Protein AF-Q3KZ61-F1 (afdb_monomer)

pLD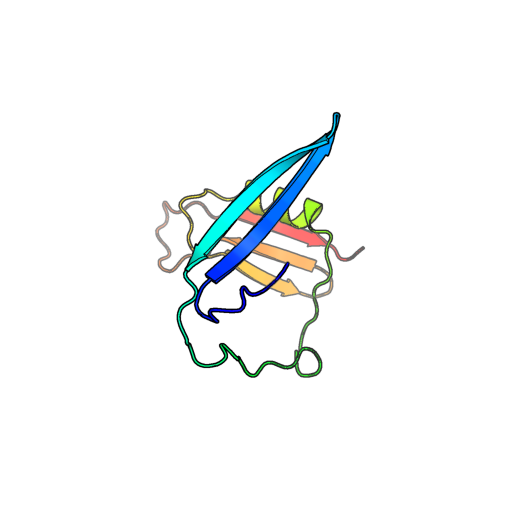DT: mean 87.84, std 10.12, range [56.34, 97.75]

Secondary structure (DSSP, 8-state):
-EE-SSTTEEEEEEE-GGG-EEEEEEE------------STT-S------HHHHHHHHHTS-TT---EEEEEETTEEEEEE--SS--TTPPP-EEEEE--

Foldseek 3Di:
DDQPPPNQWDWDWDQDPPRDIDIDIDGDDDDDDDDDDDDPVPDPDDDDDDPVVVCVVCVPDDPPQPDWDWDDDDQKTKIWGDDPDPDVPDDIDIDIDGHD

InterPro domains:
  IPR007268 Rad9/Ddc1 [PF04139] (3-83)
  IPR007268 Rad9/Ddc1 [PTHR15237] (3-84)

Mean predicted aligned error: 7.86 Å

Nearest PDB structures (foldseek):
  6j8y-assembly1_A  TM=8.752E-01  e=8.322E-04  Homo sapiens

Radius of gyration: 22.69 Å; Cα contacts (8 Å, |Δi|>4): 97; chains: 1; bounding box: 58×34×51 Å

Structure (mmCIF, N/CA/C/O backbone):
data_AF-Q3KZ61-F1
#
_entry.id   AF-Q3KZ61-F1
#
loop_
_atom_site.group_PDB
_atom_site.id
_atom_site.type_symbol
_atom_site.label_atom_id
_atom_site.label_alt_id
_atom_site.label_comp_id
_atom_site.label_asym_id
_atom_site.label_entity_id
_atom_site.label_seq_id
_atom_site.pdbx_PDB_ins_code
_atom_site.Cartn_x
_atom_site.Cartn_y
_atom_site.Cartn_z
_atom_site.occupancy
_atom_site.B_iso_or_equiv
_atom_site.auth_seq_id
_atom_site.auth_comp_id
_atom_site.auth_asym_id
_atom_site.auth_atom_id
_atom_site.pdbx_PDB_model_num
ATOM 1 N N . MET A 1 1 ? -19.398 -3.837 14.717 1.00 56.34 1 MET A N 1
ATOM 2 C CA . MET A 1 1 ? -19.662 -2.514 14.118 1.00 56.34 1 MET A CA 1
ATOM 3 C C . MET A 1 1 ? -21.152 -2.457 13.880 1.00 56.34 1 MET A C 1
ATOM 5 O O . MET A 1 1 ? -21.667 -3.388 13.275 1.00 56.34 1 MET A O 1
ATOM 9 N N . PHE A 1 2 ? -21.841 -1.463 14.428 1.00 66.50 2 PHE A N 1
ATOM 10 C CA . PHE A 1 2 ? -23.292 -1.345 14.284 1.00 66.50 2 PHE A CA 1
ATOM 11 C C . PHE A 1 2 ? -23.608 0.080 13.828 1.00 66.50 2 PHE A C 1
ATOM 13 O O . PHE A 1 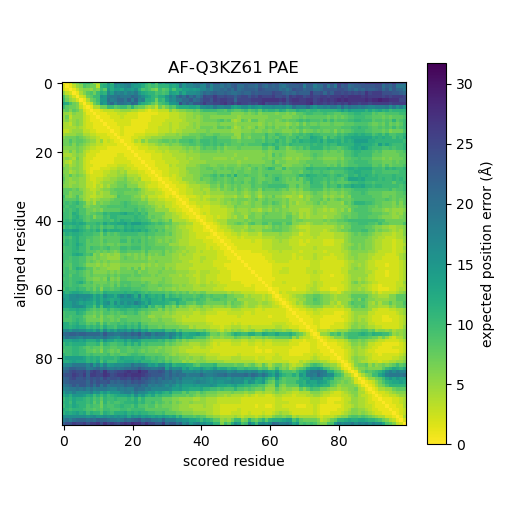2 ? -23.036 1.032 14.369 1.00 66.50 2 PHE A O 1
ATOM 20 N N . LEU A 1 3 ? -24.480 0.221 12.829 1.00 66.06 3 LEU A N 1
ATOM 21 C CA . LEU A 1 3 ? -25.096 1.506 12.510 1.00 66.06 3 LEU A CA 1
ATOM 22 C C . LEU A 1 3 ? -26.214 1.753 13.525 1.00 66.06 3 LEU A C 1
ATOM 24 O O . LEU A 1 3 ? -27.007 0.852 13.808 1.00 66.06 3 LEU A O 1
ATOM 28 N N . SER A 1 4 ? -26.262 2.953 14.102 1.00 58.19 4 SER A N 1
ATOM 29 C CA . SER A 1 4 ? -27.374 3.323 14.977 1.00 58.19 4 SER A CA 1
ATOM 30 C C . SER A 1 4 ?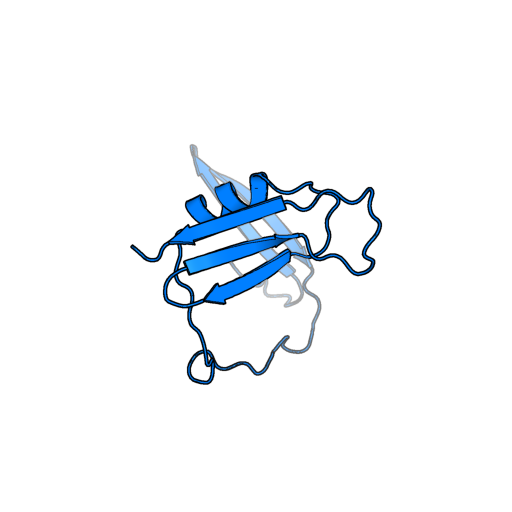 -28.656 3.506 14.152 1.00 58.19 4 SER A C 1
ATOM 32 O O . SER A 1 4 ? -28.594 3.871 12.983 1.00 58.19 4 SER A O 1
ATOM 34 N N . THR A 1 5 ? -29.825 3.312 14.768 1.00 58.12 5 THR A N 1
ATOM 35 C CA . THR A 1 5 ? -31.152 3.496 14.139 1.00 58.12 5 THR A CA 1
ATOM 36 C C . THR A 1 5 ? -31.422 4.917 13.634 1.00 58.12 5 THR A C 1
ATOM 38 O O . THR A 1 5 ? -32.383 5.138 12.904 1.00 58.12 5 THR A O 1
ATOM 41 N N . LYS A 1 6 ? -30.577 5.883 14.005 1.00 60.25 6 LYS A N 1
ATOM 42 C CA . LYS A 1 6 ? -30.398 7.136 13.272 1.00 60.25 6 LYS A CA 1
ATOM 43 C C . LYS A 1 6 ? -29.170 6.933 12.388 1.00 60.25 6 LYS A C 1
ATOM 45 O O . LYS A 1 6 ? -28.054 6.909 12.912 1.00 60.25 6 LYS A O 1
ATOM 50 N N . GLU A 1 7 ? -29.383 6.742 11.089 1.00 68.62 7 GLU A N 1
ATOM 51 C CA . GLU A 1 7 ? -28.404 6.327 10.062 1.00 68.62 7 GLU A CA 1
ATOM 52 C C . GLU A 1 7 ? -27.241 7.315 9.828 1.00 68.62 7 GLU A C 1
ATOM 54 O O . GLU A 1 7 ? -26.607 7.316 8.787 1.00 68.62 7 GLU A O 1
ATOM 59 N N . THR A 1 8 ? -26.935 8.174 10.797 1.00 80.62 8 THR A N 1
ATOM 60 C CA . THR A 1 8 ? -25.907 9.217 10.730 1.00 80.62 8 THR A CA 1
ATOM 61 C C . THR A 1 8 ? -24.762 8.969 11.708 1.00 80.62 8 THR A C 1
ATOM 63 O O . THR A 1 8 ? -23.863 9.801 11.839 1.00 80.62 8 THR A O 1
ATOM 66 N N . THR A 1 9 ? -24.794 7.870 12.468 1.00 88.50 9 THR A N 1
ATOM 67 C CA . THR A 1 9 ? -23.775 7.574 13.483 1.00 88.50 9 THR A CA 1
ATOM 68 C C . THR A 1 9 ? -23.287 6.136 13.401 1.00 88.50 9 THR A C 1
ATOM 70 O O . THR A 1 9 ? -24.053 5.177 13.521 1.00 88.50 9 THR A O 1
ATOM 73 N N . LEU A 1 10 ? -21.972 6.015 13.260 1.00 90.31 10 LEU A N 1
ATOM 74 C CA . LEU A 1 10 ? -21.213 4.785 13.332 1.00 90.31 10 LEU A CA 1
ATOM 75 C C . LEU A 1 10 ? -20.704 4.566 14.760 1.00 90.31 10 LEU A C 1
ATOM 77 O O . LEU A 1 10 ? -19.902 5.351 15.273 1.00 90.31 10 LEU A O 1
ATOM 81 N N . THR A 1 11 ? -21.120 3.464 15.381 1.00 92.50 11 THR A N 1
ATOM 82 C CA . THR A 1 11 ? -20.637 3.071 16.706 1.00 92.50 11 THR A CA 1
ATOM 83 C C . THR A 1 11 ? -19.546 1.999 16.605 1.00 92.50 11 THR A C 1
ATOM 85 O O . THR A 1 11 ? -19.765 0.892 16.097 1.00 92.50 11 THR A O 1
ATOM 88 N N . VAL A 1 12 ? -18.366 2.310 17.148 1.00 94.31 12 VAL A N 1
ATOM 89 C CA . VAL A 1 12 ? -17.220 1.397 17.285 1.00 94.31 12 VAL A CA 1
ATOM 90 C C . VAL A 1 12 ? -16.985 1.104 18.762 1.00 94.31 12 VAL A C 1
ATOM 92 O O . VAL A 1 12 ? -16.783 2.014 19.564 1.00 94.31 12 VAL A O 1
ATOM 95 N N . GLN A 1 13 ? -17.006 -0.177 19.129 1.00 96.38 13 GLN A N 1
ATOM 96 C CA . GLN A 1 13 ? -16.810 -0.627 20.505 1.00 96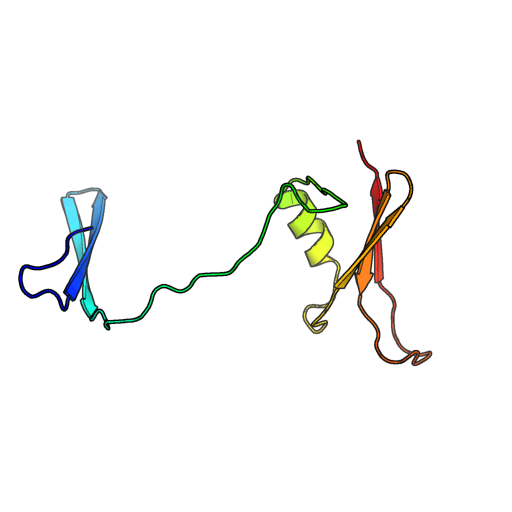.38 13 GLN A CA 1
ATOM 97 C C . GLN A 1 13 ? -15.580 -1.517 20.618 1.00 96.38 13 GLN A C 1
ATOM 99 O O . GLN A 1 13 ? -15.424 -2.471 19.858 1.00 96.38 13 GLN A O 1
ATOM 104 N N . TYR A 1 14 ? -14.744 -1.221 21.608 1.00 96.69 14 TYR A N 1
ATOM 105 C CA . TYR A 1 14 ? -13.617 -2.049 22.011 1.00 96.69 14 TYR A CA 1
ATOM 106 C C . TYR A 1 14 ? -13.951 -2.747 23.327 1.00 96.69 14 TYR A C 1
ATOM 108 O O . TYR A 1 14 ? -14.225 -2.085 24.331 1.00 96.69 14 TYR A O 1
ATOM 116 N N . PHE A 1 15 ? -13.904 -4.077 23.314 1.00 97.00 15 PHE A N 1
ATOM 117 C CA . PHE A 1 15 ? -14.110 -4.922 24.486 1.00 97.00 15 PHE A CA 1
ATOM 118 C C . PHE A 1 15 ? -12.746 -5.333 25.040 1.00 97.00 15 PHE A C 1
ATOM 120 O O . PHE A 1 15 ? -12.010 -6.093 24.413 1.00 97.00 15 PHE A O 1
ATOM 127 N N . PHE A 1 16 ? -12.391 -4.799 26.202 1.00 96.50 16 PHE A N 1
ATOM 128 C CA . PHE A 1 16 ? -11.124 -5.068 26.868 1.00 96.50 16 PHE A CA 1
ATOM 129 C C . PHE A 1 16 ? -11.287 -6.126 27.962 1.00 96.50 16 PHE A C 1
ATOM 131 O O . PHE A 1 16 ? -12.389 -6.536 28.336 1.00 96.50 16 PHE A O 1
ATOM 138 N N . LYS A 1 17 ? -10.148 -6.554 28.516 1.00 95.94 17 LYS A N 1
ATOM 139 C CA . LYS A 1 17 ? -10.120 -7.390 29.719 1.00 95.94 17 LYS A CA 1
ATOM 140 C C . LYS A 1 17 ? -10.874 -6.708 30.869 1.00 95.94 17 LYS A C 1
ATOM 142 O O . LYS A 1 17 ? -10.999 -5.485 30.909 1.00 95.94 17 LYS A O 1
ATOM 147 N N . PHE A 1 18 ? -11.345 -7.521 31.815 1.00 96.00 18 PHE A N 1
ATOM 148 C CA . PHE A 1 18 ? -12.078 -7.078 33.011 1.00 96.00 18 PHE A CA 1
ATOM 149 C C . PHE A 1 18 ? -13.429 -6.404 32.720 1.00 96.00 18 PHE A C 1
ATOM 151 O O . PHE A 1 18 ? -13.926 -5.634 33.534 1.00 96.00 18 PHE A O 1
ATOM 158 N N . GLY A 1 19 ? -14.030 -6.693 31.560 1.00 95.00 19 GLY A N 1
ATOM 159 C CA . GLY A 1 19 ? -15.358 -6.188 31.199 1.00 95.00 19 GLY A CA 1
ATOM 160 C C . GLY A 1 19 ? -15.389 -4.701 30.840 1.00 95.00 19 GLY A C 1
ATOM 161 O O . GLY A 1 19 ? -16.468 -4.126 30.731 1.00 95.00 19 GLY A O 1
ATOM 162 N N . ILE A 1 20 ? -14.227 -4.069 30.649 1.00 97.38 20 ILE A N 1
ATOM 163 C CA . ILE A 1 20 ? -14.153 -2.668 30.234 1.00 97.38 20 ILE A CA 1
ATOM 164 C C . ILE A 1 20 ? -14.586 -2.568 28.770 1.00 97.38 20 ILE A C 1
ATOM 166 O O . ILE A 1 20 ? -14.014 -3.221 27.896 1.00 97.38 20 ILE A O 1
ATOM 170 N N . VAL A 1 21 ? -15.565 -1.707 28.494 1.00 97.75 21 VAL A N 1
ATOM 171 C CA . VAL A 1 21 ? -16.032 -1.418 27.135 1.00 97.75 21 VAL A CA 1
ATOM 172 C C . VAL A 1 21 ? -15.785 0.049 26.819 1.00 97.75 21 VAL A C 1
ATOM 174 O O . VAL A 1 21 ? -16.270 0.934 27.525 1.00 97.75 21 VAL A O 1
ATOM 177 N N . LYS A 1 22 ? -15.047 0.318 25.740 1.00 97.38 22 LYS A N 1
ATOM 178 C CA . LYS A 1 22 ? -14.838 1.677 25.227 1.00 97.38 22 LYS A CA 1
ATOM 179 C C . LYS A 1 22 ? -15.658 1.872 23.963 1.00 97.38 22 LYS A C 1
ATOM 181 O O . LYS A 1 22 ? -15.446 1.165 22.982 1.00 97.38 22 LYS A O 1
ATOM 186 N N . THR A 1 23 ? -16.573 2.835 23.994 1.00 96.25 23 THR A N 1
ATOM 187 C CA . THR A 1 23 ? -17.498 3.122 22.891 1.00 96.25 23 THR A CA 1
ATOM 188 C C . THR A 1 23 ? -17.145 4.454 22.239 1.00 96.25 23 THR A C 1
ATOM 190 O O . THR A 1 23 ? -17.007 5.461 22.930 1.00 96.25 23 THR A O 1
ATOM 193 N N . TYR A 1 24 ? -17.034 4.454 20.915 1.00 94.88 24 TYR A N 1
ATOM 194 C CA . TYR A 1 24 ? -16.828 5.627 20.074 1.00 94.88 24 TYR A CA 1
ATOM 195 C C . TYR A 1 24 ? -18.014 5.779 19.130 1.00 94.88 24 TYR A C 1
ATOM 197 O O . TYR A 1 24 ? -18.362 4.834 18.427 1.00 94.88 24 TYR A O 1
ATOM 205 N N . ASN A 1 25 ? -18.613 6.965 19.106 1.00 92.38 25 ASN A N 1
ATOM 206 C CA . ASN A 1 25 ? -19.694 7.313 18.192 1.00 92.38 25 ASN A CA 1
ATOM 207 C C . ASN A 1 25 ? -19.163 8.366 17.222 1.00 92.38 25 ASN A C 1
ATOM 209 O O . ASN A 1 25 ? -18.798 9.460 17.646 1.00 92.38 25 ASN A O 1
ATOM 213 N N . MET A 1 26 ? -19.076 8.010 15.946 1.00 93.12 26 MET A N 1
ATOM 214 C CA . MET A 1 26 ? -18.557 8.867 14.883 1.00 93.12 26 MET A CA 1
ATOM 215 C C . MET A 1 26 ? -19.691 9.226 13.933 1.00 93.12 26 MET A C 1
ATOM 217 O O . MET A 1 26 ? -20.505 8.367 13.598 1.00 93.12 26 MET A O 1
ATOM 221 N N . SER A 1 27 ? -19.751 10.481 13.497 1.00 91.88 27 SER A N 1
ATOM 222 C CA . SER A 1 27 ? -20.685 10.882 12.447 1.00 91.88 27 SER A CA 1
ATOM 223 C C . SER A 1 27 ? -20.247 10.286 11.113 1.00 91.88 27 SER A C 1
ATOM 225 O O . SER A 1 27 ? -19.057 10.291 10.801 1.00 91.88 27 SER A O 1
ATOM 227 N N . ILE A 1 28 ? -21.204 9.792 10.336 1.00 90.06 28 ILE A N 1
ATOM 228 C CA . ILE A 1 28 ? -20.983 9.392 8.943 1.00 90.06 28 ILE A CA 1
ATOM 229 C C . ILE A 1 28 ? -21.552 10.457 8.011 1.00 90.06 28 ILE A C 1
ATOM 231 O O . ILE A 1 28 ? -22.502 11.155 8.366 1.00 90.06 28 ILE A O 1
ATOM 235 N N . ILE A 1 29 ? -20.907 10.616 6.859 1.00 90.00 29 ILE A N 1
ATOM 236 C CA . ILE A 1 29 ? -21.293 11.555 5.807 1.00 90.00 29 ILE A CA 1
ATOM 237 C C . ILE A 1 29 ? -21.594 10.714 4.575 1.00 90.00 29 ILE A C 1
ATOM 239 O O . ILE A 1 29 ? -20.780 9.866 4.212 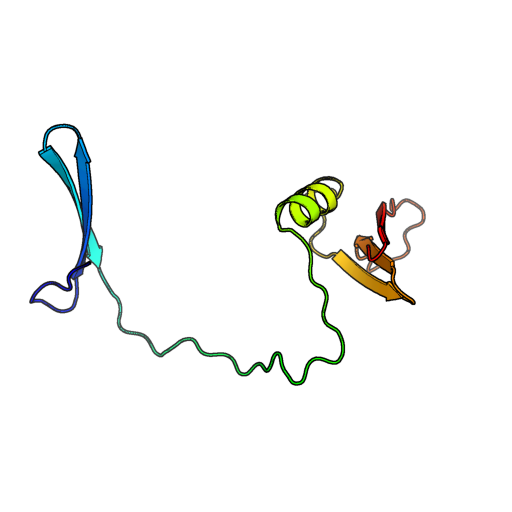1.00 90.00 29 ILE A O 1
ATOM 243 N N . ASP A 1 30 ? -22.742 10.959 3.953 1.00 87.81 30 ASP A N 1
ATOM 244 C CA . ASP A 1 30 ? -23.116 10.285 2.716 1.00 87.81 30 ASP A CA 1
ATOM 245 C C . ASP A 1 30 ? -22.150 10.676 1.594 1.00 87.81 30 ASP A C 1
ATOM 247 O O . ASP A 1 30 ? -21.854 11.857 1.384 1.00 87.81 30 ASP A O 1
ATOM 251 N N . CYS A 1 31 ? -21.646 9.680 0.872 1.00 90.25 31 CYS A N 1
ATOM 252 C CA . CYS A 1 31 ? -20.750 9.879 -0.256 1.00 90.25 31 CYS A CA 1
ATOM 253 C 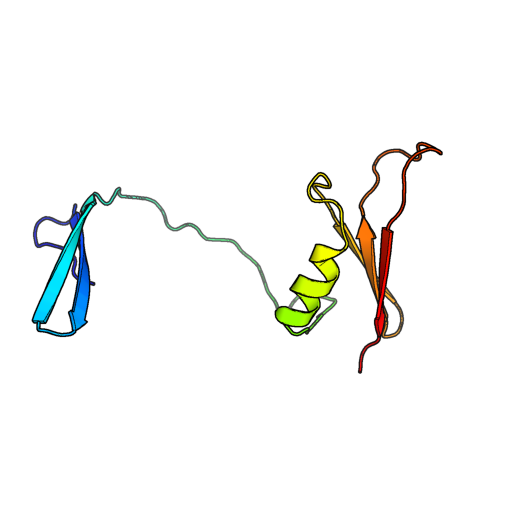C . CYS A 1 31 ? -20.987 8.836 -1.349 1.00 90.25 31 CYS A C 1
ATOM 255 O O . CYS A 1 31 ? -21.594 7.787 -1.125 1.00 90.25 31 CYS A O 1
ATOM 257 N N . GLU A 1 32 ? -20.501 9.145 -2.547 1.00 94.38 32 GLU A N 1
ATOM 258 C CA . GLU A 1 32 ? -20.426 8.181 -3.639 1.00 94.38 32 GLU A CA 1
ATOM 259 C C . GLU A 1 32 ? -19.333 7.143 -3.361 1.00 94.38 32 GLU A C 1
ATOM 261 O O . GLU A 1 32 ? -18.391 7.378 -2.597 1.00 94.38 32 GLU A O 1
ATOM 266 N N . GLN A 1 33 ? -19.452 5.978 -3.994 1.00 92.94 33 GLN A N 1
ATOM 267 C CA . GLN A 1 33 ? -18.454 4.930 -3.855 1.00 92.94 33 GLN A CA 1
ATOM 268 C C . GLN A 1 33 ? -17.130 5.369 -4.497 1.00 92.94 33 GLN A C 1
ATOM 270 O O . GLN A 1 33 ? -17.088 5.746 -5.666 1.00 92.94 33 GLN A O 1
ATOM 275 N N . LEU A 1 34 ? -16.036 5.302 -3.734 1.00 94.69 34 LEU A N 1
ATOM 276 C CA . LEU A 1 34 ? -14.696 5.532 -4.264 1.00 94.69 34 LEU A CA 1
ATOM 277 C C . LEU A 1 34 ? -14.213 4.260 -4.971 1.00 94.69 34 LEU A C 1
ATOM 279 O O . LEU A 1 34 ? -13.763 3.317 -4.320 1.00 94.69 34 LEU A O 1
ATOM 283 N N . GLU A 1 35 ? -14.316 4.237 -6.296 1.00 95.12 35 GLU A N 1
ATOM 284 C CA . GLU A 1 35 ? -13.872 3.124 -7.138 1.00 95.12 35 GLU A CA 1
ATOM 285 C C . GLU A 1 35 ? -12.775 3.565 -8.116 1.00 95.12 35 GLU A C 1
ATOM 287 O O . GLU A 1 35 ? -12.703 4.724 -8.524 1.00 95.12 35 GLU A O 1
ATOM 292 N N . ALA A 1 36 ? -11.924 2.619 -8.513 1.00 94.12 36 ALA A N 1
ATOM 293 C CA . ALA A 1 36 ? -10.933 2.797 -9.567 1.00 94.12 36 ALA A CA 1
ATOM 294 C C . ALA A 1 36 ? -10.905 1.547 -10.452 1.00 94.12 36 ALA A C 1
ATOM 296 O O . ALA A 1 36 ? -11.013 0.428 -9.952 1.00 94.12 36 ALA A O 1
ATOM 297 N N . VAL A 1 37 ? -10.742 1.732 -11.764 1.00 94.25 37 VAL A N 1
ATOM 298 C CA . VAL A 1 37 ? -10.621 0.624 -12.721 1.00 94.25 37 VAL A CA 1
ATOM 299 C C . VAL A 1 37 ? -9.150 0.232 -12.832 1.00 94.25 37 VAL A C 1
ATOM 301 O O . VAL A 1 37 ? -8.338 1.004 -13.337 1.00 94.25 37 VAL A O 1
ATOM 304 N N . TYR A 1 38 ? -8.805 -0.963 -12.358 1.00 93.56 38 TYR A N 1
ATOM 305 C CA . TYR A 1 38 ? -7.484 -1.570 -12.521 1.00 93.56 38 TYR A CA 1
ATOM 306 C C . TYR A 1 38 ? -7.623 -3.093 -12.633 1.00 93.56 38 TYR A C 1
ATOM 308 O O . TYR A 1 38 ? -8.506 -3.684 -12.013 1.00 93.56 38 TYR A O 1
ATOM 316 N N . SER A 1 39 ? -6.749 -3.734 -13.413 1.00 92.94 39 SER A N 1
ATOM 317 C CA . SER A 1 39 ? -6.708 -5.190 -13.570 1.00 92.94 39 SER A CA 1
ATOM 318 C C . SER A 1 39 ? -5.306 -5.705 -13.278 1.00 92.94 39 SER A C 1
ATOM 320 O O . SER A 1 39 ? -4.338 -5.316 -13.928 1.00 92.94 39 SER A O 1
ATOM 322 N N . LEU A 1 40 ? -5.198 -6.595 -12.290 1.00 90.44 40 LEU A N 1
ATOM 323 C CA . LEU A 1 40 ? -3.946 -7.301 -12.017 1.00 90.44 40 LEU A CA 1
ATOM 324 C C . LEU A 1 40 ? -3.621 -8.296 -13.137 1.00 90.44 40 LEU A C 1
ATOM 326 O O . LEU A 1 40 ? -2.456 -8.528 -13.418 1.00 90.44 40 LEU A O 1
ATOM 330 N N . GLU A 1 41 ? -4.632 -8.856 -13.799 1.00 90.88 41 GLU A N 1
ATOM 331 C CA . GLU A 1 41 ? -4.445 -9.837 -14.877 1.00 90.88 41 GLU A CA 1
ATOM 332 C C . GLU A 1 41 ? -3.890 -9.202 -16.159 1.00 90.88 41 GLU A C 1
ATOM 334 O O . GLU A 1 41 ? -3.232 -9.872 -16.948 1.00 90.88 41 GLU A O 1
ATOM 339 N N . GLU A 1 42 ? -4.123 -7.902 -16.356 1.00 91.44 42 GLU A N 1
ATOM 340 C CA . GLU A 1 42 ? -3.618 -7.146 -17.509 1.00 91.44 42 GLU A CA 1
ATOM 341 C C . GLU A 1 42 ? -2.209 -6.570 -17.283 1.00 91.44 42 GLU A C 1
ATOM 343 O O . GLU A 1 42 ? -1.642 -5.946 -18.184 1.00 91.44 42 GLU A O 1
ATOM 348 N N . SER A 1 43 ? -1.615 -6.750 -16.098 1.00 89.69 43 SER A N 1
ATOM 349 C CA . SER A 1 43 ? -0.288 -6.199 -15.820 1.00 89.69 43 SER A CA 1
ATOM 350 C C . SER A 1 43 ? 0.808 -6.993 -16.533 1.00 89.69 43 SER A C 1
ATOM 352 O O . SER A 1 43 ? 0.892 -8.210 -16.405 1.00 89.69 43 SER A O 1
ATOM 354 N N . ALA A 1 44 ? 1.692 -6.302 -17.258 1.00 88.25 44 ALA A N 1
ATOM 355 C CA . ALA A 1 44 ? 2.793 -6.949 -17.975 1.00 88.25 44 ALA A CA 1
ATOM 356 C C . ALA A 1 44 ? 3.849 -7.566 -17.038 1.00 88.25 44 ALA A C 1
ATOM 358 O O . ALA A 1 44 ? 4.542 -8.503 -17.425 1.00 88.25 44 ALA A O 1
ATOM 359 N N . ASN A 1 45 ? 3.988 -7.026 -15.824 1.00 87.00 45 ASN A N 1
ATOM 360 C CA . ASN A 1 45 ? 5.004 -7.426 -14.858 1.00 87.00 45 ASN A CA 1
ATOM 361 C C . ASN A 1 45 ? 4.379 -7.632 -13.480 1.00 87.00 45 ASN A C 1
ATOM 363 O O . ASN A 1 45 ? 3.598 -6.801 -13.020 1.00 87.00 45 ASN A O 1
ATOM 367 N N . HIS A 1 46 ? 4.808 -8.691 -12.795 1.00 86.94 46 HIS A N 1
ATOM 368 C CA . HIS A 1 46 ? 4.417 -8.991 -11.424 1.00 86.94 46 HIS A CA 1
ATOM 369 C C . HIS A 1 46 ? 5.657 -9.097 -10.543 1.00 86.94 46 HIS A C 1
ATOM 371 O O . HIS A 1 46 ? 6.540 -9.912 -10.803 1.00 86.94 46 HIS A O 1
ATOM 377 N N . LEU A 1 47 ? 5.699 -8.302 -9.477 1.00 87.31 47 LEU A N 1
ATOM 378 C CA . LEU A 1 47 ? 6.733 -8.376 -8.454 1.00 87.31 47 LEU A CA 1
ATOM 379 C C . LEU A 1 47 ? 6.092 -8.829 -7.143 1.00 87.31 47 LEU A C 1
ATOM 381 O O . LEU A 1 47 ? 5.193 -8.170 -6.623 1.00 87.31 47 LEU A O 1
ATOM 385 N N . VAL A 1 48 ? 6.566 -9.951 -6.606 1.00 90.38 48 VAL A N 1
ATOM 386 C CA . VAL A 1 48 ? 6.113 -10.483 -5.319 1.00 90.38 48 VAL A CA 1
ATOM 387 C C . VAL A 1 48 ? 7.289 -10.471 -4.358 1.00 90.38 48 VAL A C 1
ATOM 389 O O . VAL A 1 48 ? 8.311 -11.102 -4.606 1.00 90.38 48 VAL A O 1
ATOM 392 N N . LEU A 1 49 ? 7.136 -9.755 -3.249 1.00 90.69 49 LEU A N 1
ATOM 393 C CA . LEU A 1 49 ? 8.147 -9.642 -2.208 1.00 90.69 49 LEU A CA 1
ATOM 394 C C . LEU A 1 49 ? 7.497 -9.596 -0.828 1.00 90.69 49 LEU A C 1
ATOM 396 O O . LEU A 1 49 ? 6.327 -9.240 -0.682 1.00 90.69 49 LEU A O 1
ATOM 400 N N . SER A 1 50 ? 8.261 -9.954 0.204 1.00 94.25 50 SER A N 1
ATOM 401 C CA . SER A 1 50 ? 7.778 -9.807 1.576 1.00 94.25 50 SER A CA 1
ATOM 402 C C . SER A 1 50 ? 7.720 -8.329 1.967 1.00 94.25 50 SER A C 1
ATOM 404 O O . SER A 1 50 ? 8.623 -7.561 1.639 1.00 94.25 50 SER A O 1
ATOM 406 N N . VAL A 1 51 ? 6.689 -7.940 2.723 1.00 95.75 51 VAL A N 1
ATOM 407 C CA . VAL A 1 51 ? 6.546 -6.560 3.223 1.00 95.75 51 VAL A CA 1
ATOM 408 C C . VAL A 1 51 ? 7.762 -6.144 4.055 1.00 95.75 51 VAL A C 1
ATOM 410 O O . VAL A 1 51 ? 8.237 -5.029 3.912 1.00 95.75 51 VAL A O 1
ATOM 413 N N . ARG A 1 52 ? 8.329 -7.063 4.850 1.00 95.69 52 ARG A N 1
ATOM 414 C CA . ARG A 1 52 ? 9.542 -6.800 5.642 1.00 95.69 52 ARG A CA 1
ATOM 415 C C . ARG A 1 52 ? 10.745 -6.457 4.765 1.00 95.69 52 ARG A C 1
ATOM 417 O O . ARG A 1 52 ? 11.452 -5.503 5.055 1.00 95.69 52 ARG A O 1
ATOM 424 N N . LEU A 1 53 ? 10.947 -7.204 3.677 1.00 93.94 53 LEU A N 1
ATOM 425 C CA . LEU A 1 53 ? 12.014 -6.911 2.719 1.00 93.94 53 LEU A CA 1
ATOM 426 C C . LEU A 1 53 ? 11.798 -5.542 2.061 1.00 93.94 53 LEU A C 1
ATOM 428 O O . LEU A 1 53 ? 12.746 -4.777 1.919 1.00 93.94 53 LEU A O 1
ATOM 432 N N . LEU A 1 54 ? 10.555 -5.215 1.692 1.00 94.19 54 LEU A N 1
ATOM 433 C CA . LEU A 1 54 ? 10.227 -3.904 1.130 1.00 94.19 54 LEU A CA 1
ATOM 434 C C . LEU A 1 54 ? 10.508 -2.769 2.128 1.00 94.19 54 LEU A C 1
ATOM 436 O O . LEU A 1 54 ? 11.085 -1.756 1.747 1.00 94.19 54 LEU A O 1
ATOM 440 N N . GLU A 1 55 ? 10.140 -2.941 3.399 1.00 94.88 55 GLU A N 1
ATOM 441 C CA . GLU A 1 55 ? 10.430 -1.976 4.468 1.00 94.88 55 GLU A CA 1
ATOM 442 C C . GLU A 1 55 ? 11.938 -1.759 4.640 1.00 94.88 55 GLU A C 1
ATOM 444 O O . GLU A 1 55 ? 12.392 -0.615 4.695 1.00 94.88 55 GLU A O 1
ATOM 449 N N . GLU A 1 56 ? 12.723 -2.839 4.668 1.00 94.06 56 GLU A N 1
ATOM 450 C CA . GLU A 1 56 ? 14.185 -2.769 4.745 1.00 94.06 56 GLU A CA 1
ATOM 451 C C . GLU A 1 56 ? 14.765 -1.997 3.556 1.00 94.06 56 GLU A C 1
ATOM 453 O O . GLU A 1 56 ? 15.551 -1.069 3.750 1.00 94.06 56 GLU A O 1
ATOM 458 N N . VAL A 1 57 ? 14.324 -2.298 2.334 1.00 94.25 57 VAL A N 1
ATOM 459 C CA . VAL A 1 57 ? 14.761 -1.599 1.116 1.00 94.25 57 VAL A CA 1
ATOM 460 C C . VAL A 1 57 ? 14.411 -0.112 1.180 1.00 94.25 57 VAL A C 1
ATOM 462 O O . VAL A 1 57 ? 15.297 0.726 1.022 1.00 94.25 57 VAL A O 1
ATOM 465 N N . ILE A 1 58 ? 13.156 0.237 1.482 1.00 93.62 58 ILE A N 1
ATOM 466 C CA . ILE A 1 58 ? 12.697 1.635 1.544 1.00 93.62 58 ILE A CA 1
ATOM 467 C C . ILE A 1 58 ? 13.436 2.418 2.640 1.00 93.62 58 ILE A C 1
ATOM 469 O O . ILE A 1 58 ? 13.765 3.588 2.441 1.00 93.62 58 ILE A O 1
ATOM 473 N N . SER A 1 59 ? 13.761 1.785 3.772 1.00 94.00 59 SER A N 1
ATOM 474 C CA . SER A 1 59 ? 14.431 2.446 4.904 1.00 94.00 59 SER A CA 1
ATOM 475 C C . SER A 1 59 ? 15.832 2.987 4.588 1.00 94.00 59 SER A C 1
ATOM 477 O O . SER A 1 59 ? 16.334 3.860 5.297 1.00 94.00 59 SER A O 1
ATOM 479 N N . ASN A 1 60 ? 16.454 2.497 3.515 1.00 93.56 60 ASN A N 1
ATOM 480 C CA . ASN A 1 60 ? 17.767 2.945 3.060 1.00 93.56 60 ASN A CA 1
ATOM 481 C C . ASN A 1 60 ? 17.706 4.242 2.229 1.00 93.56 60 ASN A C 1
ATOM 483 O O . ASN A 1 60 ? 18.741 4.867 1.986 1.00 93.56 60 ASN A O 1
ATOM 487 N N . PHE A 1 61 ? 16.516 4.672 1.799 1.00 93.06 61 PHE A N 1
ATOM 488 C CA . PHE A 1 61 ? 16.329 5.928 1.078 1.00 93.06 61 PHE A CA 1
ATOM 489 C C . PHE A 1 61 ? 16.085 7.087 2.050 1.00 93.06 61 PHE A C 1
ATOM 491 O O . PHE A 1 61 ? 15.507 6.931 3.126 1.00 93.06 61 PHE A O 1
ATOM 498 N N . ARG A 1 62 ? 16.520 8.298 1.675 1.00 88.50 62 ARG A N 1
ATOM 499 C CA . ARG A 1 62 ? 16.226 9.496 2.478 1.00 88.50 62 ARG A CA 1
ATOM 500 C C . ARG A 1 62 ? 14.725 9.772 2.448 1.00 88.50 62 ARG A C 1
ATOM 502 O O . ARG A 1 62 ? 14.144 9.857 1.375 1.00 88.50 62 ARG A O 1
ATOM 509 N N . GLN A 1 63 ? 14.140 10.041 3.613 1.00 83.81 63 GLN A N 1
ATOM 510 C CA . GLN A 1 63 ? 12.710 10.354 3.755 1.00 83.81 63 GLN A CA 1
ATOM 511 C C . GLN A 1 63 ? 12.265 11.625 3.013 1.00 83.81 63 GLN A C 1
ATOM 513 O O . GLN A 1 63 ? 11.076 11.842 2.832 1.00 83.81 63 GLN A O 1
ATOM 518 N N . SER A 1 64 ? 13.209 12.476 2.602 1.00 84.50 64 SER A N 1
ATOM 519 C CA . SER A 1 64 ? 12.934 13.666 1.796 1.00 84.50 64 SER A CA 1
ATOM 520 C C . SER A 1 64 ? 12.721 13.368 0.309 1.00 84.50 64 SER A C 1
ATOM 522 O O . SER A 1 64 ? 12.413 14.293 -0.434 1.00 84.50 64 SER A O 1
ATOM 524 N N . PHE A 1 65 ? 12.971 12.140 -0.156 1.00 82.50 65 PHE A N 1
ATOM 525 C CA . PHE A 1 65 ? 12.672 11.759 -1.535 1.00 82.50 65 PHE A CA 1
ATOM 526 C C . PHE A 1 65 ? 11.192 11.406 -1.669 1.00 82.50 65 PHE A C 1
ATOM 528 O O . PHE A 1 65 ? 10.674 10.594 -0.909 1.00 82.50 65 PHE A O 1
ATOM 535 N N . GLU A 1 66 ? 10.537 12.010 -2.656 1.00 85.69 66 GLU A N 1
ATOM 536 C CA . GLU A 1 66 ? 9.107 11.816 -2.920 1.00 85.69 66 GLU A CA 1
ATOM 537 C C . GLU A 1 66 ? 8.843 10.590 -3.804 1.00 85.69 66 GLU A C 1
ATOM 539 O O . GLU A 1 66 ? 7.789 9.967 -3.705 1.00 85.69 66 GLU A O 1
ATOM 544 N N . GLU A 1 67 ? 9.817 10.214 -4.640 1.00 90.94 67 GLU A N 1
ATOM 545 C CA . GLU A 1 67 ? 9.653 9.197 -5.675 1.00 90.94 67 GLU A CA 1
ATOM 546 C C . GLU A 1 67 ? 10.821 8.203 -5.727 1.00 90.94 67 GLU A C 1
ATOM 548 O O . GLU A 1 67 ? 11.997 8.544 -5.540 1.00 90.94 67 GLU A O 1
ATOM 553 N N . LEU A 1 68 ? 10.476 6.953 -6.042 1.00 93.00 68 LEU A N 1
ATOM 554 C CA . LEU A 1 68 ? 11.401 5.856 -6.305 1.00 93.00 68 LEU A CA 1
ATOM 555 C C . LEU A 1 68 ? 11.116 5.277 -7.693 1.00 93.00 68 LEU A C 1
ATOM 557 O O . LEU A 1 68 ? 9.964 5.065 -8.066 1.00 93.00 68 LEU A O 1
ATOM 561 N N . THR A 1 69 ? 12.174 4.962 -8.427 1.00 93.75 69 THR A N 1
ATOM 562 C CA . THR A 1 69 ? 12.125 4.221 -9.686 1.00 93.75 69 THR A CA 1
ATOM 563 C C . THR A 1 69 ? 12.373 2.741 -9.401 1.00 93.75 69 THR A C 1
ATOM 565 O O . THR A 1 69 ? 13.375 2.394 -8.773 1.00 93.75 69 THR A O 1
ATOM 568 N N . LEU A 1 70 ? 11.484 1.869 -9.884 1.00 94.12 70 LEU A N 1
ATOM 569 C CA . LEU A 1 70 ? 11.682 0.419 -9.883 1.00 94.12 70 LEU A CA 1
ATOM 570 C C . LEU A 1 70 ? 12.109 -0.025 -11.284 1.00 94.12 70 LEU A C 1
ATOM 572 O O . LEU A 1 70 ? 11.399 0.216 -12.261 1.00 94.12 70 LEU A O 1
ATOM 576 N N . LEU A 1 71 ? 13.267 -0.673 -11.372 1.00 92.94 71 LEU A N 1
ATOM 577 C CA . LEU A 1 71 ? 13.838 -1.209 -12.604 1.00 92.94 71 LEU A CA 1
ATOM 578 C C . LEU A 1 71 ? 13.813 -2.734 -12.535 1.00 92.94 71 LEU A C 1
ATOM 580 O O . LEU A 1 71 ? 14.421 -3.317 -11.645 1.00 92.94 71 LEU A O 1
ATOM 584 N N . LEU A 1 72 ? 13.106 -3.371 -13.464 1.00 90.88 72 LEU A N 1
ATOM 585 C CA . LEU A 1 72 ? 13.011 -4.826 -13.570 1.00 90.88 72 LEU A CA 1
ATOM 586 C C . LEU A 1 72 ? 13.830 -5.276 -14.781 1.00 90.88 72 LEU A C 1
ATOM 588 O O . LEU A 1 72 ? 13.492 -4.913 -15.908 1.00 90.88 72 LEU A O 1
ATOM 592 N N . ASP A 1 73 ? 14.882 -6.057 -14.553 1.00 88.00 73 ASP A N 1
ATOM 593 C CA . ASP A 1 73 ? 15.718 -6.620 -15.616 1.00 88.00 73 ASP A CA 1
ATOM 594 C C . ASP A 1 73 ? 16.121 -8.060 -15.290 1.00 88.00 73 ASP A C 1
ATOM 596 O O . ASP A 1 73 ? 16.725 -8.321 -14.259 1.00 88.00 73 ASP A O 1
ATOM 600 N N . SER A 1 74 ? 15.800 -9.002 -16.182 1.00 83.25 74 SER A N 1
ATOM 601 C CA . SER A 1 74 ? 16.385 -10.354 -16.226 1.00 83.25 74 SER A CA 1
ATOM 602 C C . SER A 1 74 ? 16.486 -11.108 -14.883 1.00 83.25 74 SER A C 1
ATOM 604 O O . SER A 1 74 ? 17.438 -11.850 -14.654 1.00 83.25 74 SER A O 1
ATOM 606 N N . GLY A 1 75 ? 15.488 -10.961 -14.003 1.00 83.75 75 GLY A N 1
ATOM 607 C CA . GLY A 1 75 ? 15.461 -11.611 -12.685 1.00 83.75 75 GLY A CA 1
ATOM 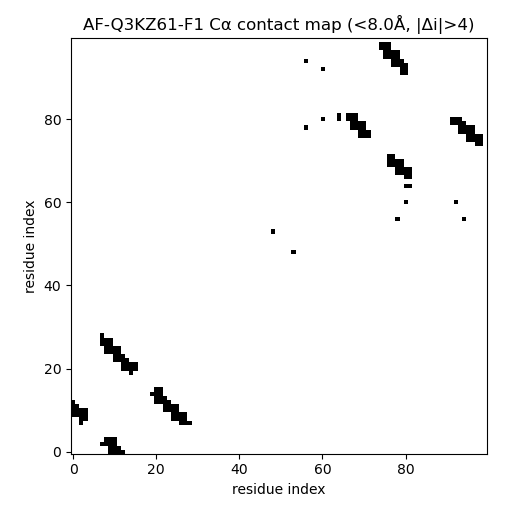608 C C . GLY A 1 75 ? 16.035 -10.768 -11.541 1.00 83.75 75 GLY A C 1
ATOM 609 O O . GLY A 1 75 ? 16.104 -11.252 -10.419 1.00 83.75 75 GLY A O 1
ATOM 610 N N . GLU A 1 76 ? 16.395 -9.516 -11.788 1.00 90.06 76 GLU A N 1
ATOM 611 C CA . GLU A 1 76 ? 16.745 -8.515 -10.786 1.00 90.06 76 GLU A CA 1
ATOM 612 C C . GLU A 1 76 ? 15.685 -7.398 -10.766 1.00 90.06 76 GLU A C 1
ATOM 614 O O . GLU A 1 76 ? 15.170 -6.967 -11.800 1.00 90.06 76 GLU A O 1
ATOM 619 N N . CYS A 1 77 ? 15.347 -6.925 -9.569 1.00 93.31 77 CYS A N 1
ATOM 620 C CA . CYS A 1 77 ? 14.560 -5.722 -9.343 1.00 93.31 77 CYS A CA 1
ATOM 621 C C . CYS A 1 77 ? 15.413 -4.704 -8.582 1.00 93.31 77 CYS A C 1
ATOM 623 O O . CYS A 1 77 ? 15.713 -4.897 -7.404 1.00 93.31 77 CYS A O 1
ATOM 625 N N . THR A 1 78 ? 15.760 -3.598 -9.228 1.00 94.94 78 THR A N 1
ATOM 626 C CA . THR A 1 78 ? 16.527 -2.505 -8.629 1.00 94.94 78 THR A CA 1
ATOM 627 C C . THR A 1 78 ? 15.616 -1.357 -8.211 1.00 94.94 78 THR A C 1
ATOM 629 O O . THR A 1 78 ? 14.851 -0.820 -9.011 1.00 94.94 78 THR A O 1
ATOM 632 N N . PHE A 1 79 ? 15.733 -0.951 -6.948 1.00 95.38 79 PHE A N 1
ATOM 633 C CA . PHE A 1 79 ? 15.104 0.248 -6.403 1.00 95.38 79 PHE A CA 1
ATOM 634 C C . PHE A 1 79 ? 16.094 1.404 -6.476 1.00 95.38 79 PHE A C 1
ATOM 636 O O . PHE A 1 79 ? 17.232 1.271 -6.024 1.00 95.38 79 PHE A O 1
ATOM 643 N N . GLN A 1 80 ? 15.666 2.543 -7.006 1.00 94.19 80 GLN A N 1
ATOM 644 C CA . GLN A 1 80 ? 16.507 3.725 -7.162 1.00 94.19 80 GLN A CA 1
ATOM 645 C C . GLN A 1 80 ? 15.741 4.992 -6.783 1.00 94.19 80 GLN A C 1
ATOM 647 O O . GLN A 1 80 ? 14.547 5.089 -7.044 1.00 94.19 80 GLN A O 1
ATOM 652 N N . ASN A 1 81 ? 16.407 5.996 -6.209 1.00 92.12 81 ASN A N 1
ATOM 653 C CA . ASN A 1 81 ? 15.776 7.305 -6.032 1.00 92.12 81 ASN A CA 1
ATOM 654 C C . ASN A 1 81 ? 15.516 7.980 -7.385 1.00 92.12 81 ASN A C 1
ATOM 656 O O . ASN A 1 81 ? 16.403 8.035 -8.239 1.00 92.12 81 ASN A O 1
ATOM 660 N N . HIS A 1 82 ? 14.308 8.510 -7.577 1.00 89.19 82 HIS A N 1
ATOM 661 C CA . HIS A 1 82 ? 13.991 9.229 -8.805 1.00 89.19 82 HIS A CA 1
ATOM 662 C C . HIS A 1 82 ? 14.695 10.592 -8.826 1.00 89.19 82 HIS A C 1
ATOM 664 O O . HIS A 1 82 ? 14.745 11.298 -7.813 1.00 89.19 82 HIS A O 1
ATOM 670 N N . THR A 1 83 ? 15.261 10.968 -9.975 1.00 79.88 83 THR A N 1
ATOM 671 C CA . THR A 1 83 ? 15.963 12.241 -10.147 1.00 79.88 83 THR A CA 1
ATOM 672 C C . THR A 1 83 ? 15.445 12.954 -11.395 1.00 79.88 83 THR A C 1
ATOM 674 O O . THR A 1 83 ? 15.539 12.450 -12.509 1.00 79.88 83 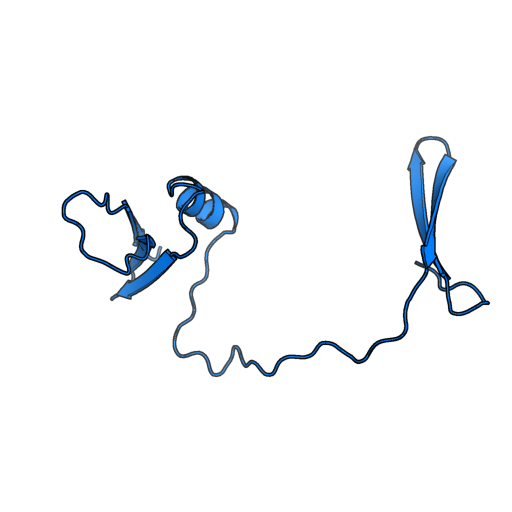THR A O 1
ATOM 677 N N . PHE A 1 84 ? 14.877 14.147 -11.211 1.00 69.88 84 PHE A N 1
ATOM 678 C CA . PHE A 1 84 ? 14.359 14.957 -12.323 1.00 69.88 84 PHE A CA 1
ATOM 679 C C . PHE A 1 84 ? 15.457 15.742 -13.044 1.00 69.88 84 PHE A C 1
ATOM 681 O O . PHE A 1 84 ? 15.319 16.099 -14.213 1.00 69.88 84 PHE A O 1
ATOM 688 N N . VAL A 1 85 ? 16.543 16.048 -12.331 1.00 66.50 85 VAL A N 1
ATOM 689 C CA . VAL A 1 85 ? 17.649 16.871 -12.815 1.00 66.50 85 VAL A CA 1
ATOM 690 C C . VAL A 1 85 ? 18.946 16.170 -12.456 1.00 66.50 85 VAL A C 1
ATOM 692 O O . VAL A 1 85 ? 19.201 15.876 -11.289 1.00 66.50 85 VAL A O 1
ATOM 695 N N . THR A 1 86 ? 19.786 15.921 -13.456 1.00 65.88 86 THR A N 1
ATOM 696 C CA . THR A 1 86 ? 21.172 15.487 -13.262 1.00 65.88 86 THR A CA 1
ATOM 697 C C . THR A 1 86 ? 22.000 16.651 -12.720 1.00 65.88 86 THR A C 1
ATOM 699 O O . THR A 1 86 ? 22.761 17.283 -13.452 1.00 65.88 86 THR A O 1
ATOM 702 N N . ASP A 1 87 ? 21.819 16.970 -11.440 1.00 72.69 87 ASP A N 1
ATOM 703 C CA . ASP A 1 87 ? 22.775 17.771 -10.681 1.00 72.69 87 ASP A CA 1
ATOM 704 C C . ASP A 1 87 ? 23.960 16.859 -10.301 1.00 72.69 87 ASP A C 1
ATOM 706 O O . ASP A 1 87 ? 23.743 15.819 -9.673 1.00 72.69 87 ASP A O 1
ATOM 710 N N . PRO A 1 88 ? 25.212 17.208 -10.652 1.00 71.62 88 PRO A N 1
ATOM 711 C CA . PRO A 1 88 ? 26.396 16.429 -10.284 1.00 71.62 88 PRO A CA 1
ATOM 712 C C . PRO A 1 88 ? 26.578 16.216 -8.772 1.00 71.62 88 PRO A C 1
ATOM 714 O O . PRO A 1 88 ? 27.310 15.316 -8.366 1.00 71.62 88 PRO A O 1
ATOM 717 N N . SER A 1 89 ? 25.950 17.047 -7.936 1.00 77.62 89 SER A N 1
ATOM 718 C CA . SER A 1 89 ? 25.972 16.926 -6.475 1.00 77.62 89 SER A CA 1
ATOM 719 C C . SER A 1 89 ? 24.915 15.964 -5.920 1.00 77.62 89 SER A C 1
ATOM 721 O O . SER A 1 89 ? 24.917 15.657 -4.723 1.00 77.62 89 SER A O 1
ATOM 723 N N . MET A 1 90 ? 24.014 15.469 -6.772 1.00 78.12 90 MET A N 1
ATOM 724 C CA . MET A 1 90 ? 22.923 14.608 -6.350 1.00 78.12 90 MET A CA 1
ATOM 725 C C . MET A 1 90 ? 23.416 13.187 -6.076 1.00 78.12 90 MET A C 1
ATOM 727 O O . MET A 1 90 ? 23.951 12.496 -6.941 1.00 78.12 90 MET A O 1
ATOM 731 N N . ILE A 1 91 ? 23.192 12.728 -4.847 1.00 83.88 91 ILE A N 1
ATOM 732 C CA . ILE A 1 91 ? 23.523 11.363 -4.445 1.00 83.88 91 ILE A CA 1
ATOM 733 C C . ILE A 1 91 ? 22.464 10.418 -5.012 1.00 83.88 91 ILE A C 1
ATOM 735 O O . ILE A 1 91 ? 21.271 10.569 -4.741 1.00 83.88 91 ILE A O 1
ATOM 739 N N . THR A 1 92 ? 22.923 9.432 -5.777 1.00 88.12 92 THR A N 1
ATOM 740 C CA . THR A 1 92 ? 22.091 8.330 -6.261 1.00 88.12 92 THR A CA 1
ATOM 741 C C . THR A 1 92 ? 22.220 7.148 -5.303 1.00 88.12 92 THR A C 1
ATOM 743 O O . THR A 1 92 ? 23.328 6.715 -4.989 1.00 88.12 92 THR A O 1
ATOM 746 N N . THR A 1 93 ? 21.088 6.635 -4.834 1.00 91.75 93 THR A N 1
ATOM 747 C CA . THR A 1 93 ? 20.979 5.428 -4.012 1.00 91.75 93 THR A CA 1
ATOM 748 C C . THR A 1 93 ? 20.304 4.354 -4.853 1.00 91.75 93 THR A C 1
ATOM 750 O O . THR A 1 93 ? 19.227 4.591 -5.395 1.00 91.75 93 THR A O 1
ATOM 753 N N . GLN A 1 94 ? 20.942 3.190 -4.966 1.00 94.19 94 GLN A N 1
ATOM 754 C CA . GLN A 1 94 ? 20.438 2.038 -5.711 1.00 94.19 94 GLN A CA 1
ATOM 755 C C . GLN A 1 94 ? 20.533 0.782 -4.850 1.00 94.19 94 GLN A C 1
ATOM 757 O O . GLN A 1 94 ? 21.553 0.558 -4.196 1.00 94.19 94 GLN A O 1
ATOM 762 N N . ILE A 1 95 ? 19.473 -0.022 -4.856 1.00 95.44 95 ILE A N 1
ATOM 763 C CA . ILE A 1 95 ? 19.382 -1.276 -4.106 1.00 95.44 95 ILE A CA 1
ATOM 764 C C . ILE A 1 95 ? 18.869 -2.365 -5.053 1.00 95.44 95 ILE A C 1
ATOM 766 O O . ILE A 1 95 ? 17.663 -2.411 -5.315 1.00 95.44 95 ILE A O 1
ATOM 770 N N . PRO A 1 96 ? 19.763 -3.215 -5.587 1.00 94.38 96 PRO A N 1
ATOM 771 C CA . PRO A 1 96 ? 19.379 -4.365 -6.392 1.00 94.38 96 PRO 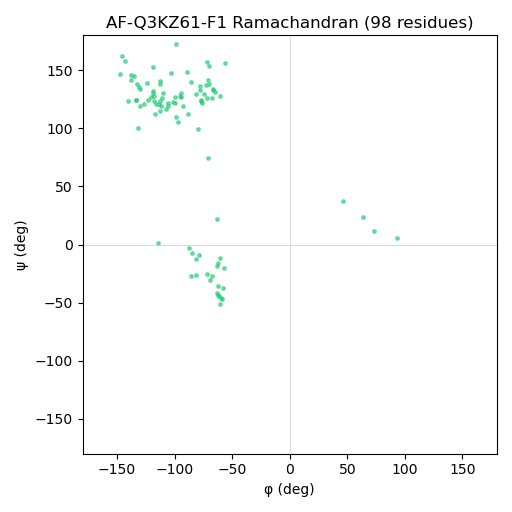A CA 1
ATOM 772 C C . PRO A 1 96 ? 18.877 -5.512 -5.509 1.00 94.38 96 PRO A C 1
ATOM 774 O O . PRO A 1 96 ? 19.486 -5.844 -4.488 1.00 94.38 96 PRO A O 1
ATOM 777 N N . LEU A 1 97 ? 17.777 -6.139 -5.921 1.00 93.19 97 LEU A N 1
ATOM 778 C CA . LEU A 1 97 ? 17.246 -7.371 -5.344 1.00 93.19 97 LEU A CA 1
ATOM 779 C C . LEU A 1 97 ? 17.188 -8.452 -6.416 1.00 93.19 97 LEU A C 1
ATOM 781 O O . LEU A 1 97 ? 16.553 -8.269 -7.449 1.00 93.19 97 LEU A O 1
ATOM 785 N N . ASN A 1 98 ? 17.778 -9.608 -6.139 1.00 89.00 98 ASN A N 1
ATOM 786 C CA . ASN A 1 98 ? 17.684 -10.758 -7.031 1.00 89.00 98 ASN A CA 1
ATOM 787 C C . ASN A 1 98 ? 16.411 -11.561 -6.748 1.00 89.00 98 ASN A C 1
ATOM 789 O O . ASN A 1 98 ? 16.051 -11.780 -5.587 1.00 89.00 98 ASN A O 1
ATOM 793 N N . ALA A 1 99 ? 15.760 -12.037 -7.806 1.00 74.62 99 ALA A N 1
ATOM 794 C CA . ALA A 1 99 ? 14.752 -13.078 -7.714 1.00 74.62 99 ALA A CA 1
ATOM 795 C C . ALA A 1 99 ? 15.414 -14.329 -7.120 1.00 74.62 99 ALA A C 1
ATOM 797 O O . ALA A 1 99 ? 16.485 -14.751 -7.561 1.00 74.62 99 ALA A O 1
ATOM 798 N N . THR A 1 100 ? 14.800 -14.862 -6.066 1.00 62.88 100 THR A N 1
ATOM 799 C CA . THR A 1 100 ? 15.243 -16.093 -5.396 1.00 62.88 100 THR A CA 1
ATOM 800 C C . THR A 1 100 ? 14.568 -17.309 -5.997 1.00 62.88 100 THR A C 1
ATOM 802 O O . THR A 1 100 ? 13.423 -17.164 -6.483 1.00 62.88 100 THR A O 1
#

Organism: Schistosoma japonicum (NCBI:txid6182)

Solvent-accessible surface area (backbone atoms only — not comparable to full-atom values): 6820 Å² total; per-residue (Å²): 125,49,73,42,99,60,88,45,34,42,40,46,73,47,83,48,79,94,79,44,70,50,77,44,80,41,79,59,77,94,74,79,84,92,79,81,94,80,60,79,88,77,49,94,74,87,86,88,78,56,70,67,59,50,50,58,58,57,68,75,52,65,87,86,58,94,51,72,42,78,45,80,53,100,59,33,43,30,43,28,63,58,73,96,63,95,50,92,84,61,85,83,55,76,49,80,40,70,68,128

Sequence (100 aa):
MFLSTKETTLTVQYFFKFGIVKTYNMSIIDCEQLEAVYSLEESANHLVLSVRLLEEVISNFRQSFEELTLLLDSGECTFQNHTFVTDPSMITTQIPLNAT